Protein AF-A0A3C2BUN8-F1 (afdb_monomer_lite)

Radius of gyration: 23.64 Å; chains: 1; bounding box: 48×36×68 Å

Foldseek 3Di:
DPPPFAAAQDADPVRHGHRDTPDPPGSHNLLRDPVNVVVNVVVVVVVVVLVVQLVVLVPQFDPVLSVVSSVLVVLLVVLVVPVDDPVSVVVNVVSVVVNVVSSVVRVVVVVVVVVVVVDPPPPD

pLDDT: mean 82.94, std 10.9, range [40.5, 95.81]

Secondary structure (DSSP, 8-state):
-----PBP-PBPTTSPBP-SBPPTT-SS-TTT-GGGHHHHHHHHHHHHHHHHHHHHHHHHS-GGGHHHHHHHHHHHHHHHTT---HHHHHHHHHHHHHHHHHHHHHHHHHHHHHHHHHS-TT--

Sequence (124 aa):
MLATASACEGTRKDGSACKGQALPSSAFCWAHDPANQGKVAQARSAGGKARSRARRADRLLPATLRPVVAQLLDAIGETHDGTLDARQASAMASLAGALVRVYQAGTLEERVAALEAEQPKGAA

Structure (mmCIF, N/CA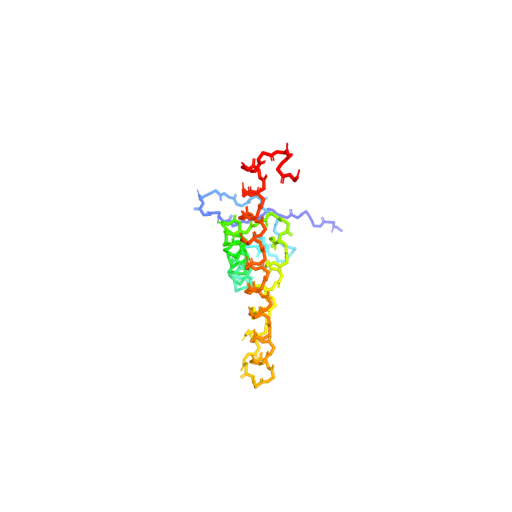/C/O backbone):
data_AF-A0A3C2BUN8-F1
#
_entry.id   AF-A0A3C2BUN8-F1
#
loop_
_atom_site.group_PDB
_atom_site.id
_atom_site.type_symbol
_atom_site.label_atom_id
_atom_site.label_alt_id
_atom_site.label_comp_id
_atom_site.label_asym_id
_atom_site.label_entity_id
_atom_site.label_seq_id
_atom_site.pdbx_PDB_ins_code
_atom_site.Cartn_x
_atom_site.Cartn_y
_atom_site.Cartn_z
_atom_site.occupancy
_atom_site.B_iso_or_equiv
_atom_site.auth_seq_id
_atom_site.auth_comp_id
_atom_site.auth_asym_id
_atom_site.auth_atom_id
_atom_site.pdbx_PDB_model_num
ATOM 1 N N . MET A 1 1 ? 18.386 22.530 -33.225 1.00 40.50 1 MET A N 1
ATOM 2 C CA . MET A 1 1 ? 17.170 21.987 -33.866 1.00 40.50 1 MET A CA 1
ATOM 3 C C . MET A 1 1 ? 16.384 21.238 -32.800 1.00 40.50 1 MET A C 1
ATOM 5 O O . MET A 1 1 ? 16.911 20.265 -32.280 1.00 40.50 1 MET A O 1
ATOM 9 N N . LEU A 1 2 ? 15.202 21.719 -32.391 1.00 49.69 2 LEU A N 1
ATOM 10 C CA . LEU A 1 2 ? 14.334 20.947 -31.492 1.00 49.69 2 LEU A CA 1
ATOM 11 C C . LEU A 1 2 ? 13.738 19.792 -32.303 1.00 49.69 2 LEU A C 1
ATOM 13 O O . LEU A 1 2 ? 13.024 20.039 -33.272 1.00 49.69 2 LEU A O 1
ATOM 17 N N . ALA A 1 3 ? 14.053 18.550 -31.935 1.00 57.00 3 ALA A N 1
ATOM 18 C CA . ALA A 1 3 ? 13.385 17.386 -32.498 1.00 57.00 3 ALA A CA 1
ATOM 19 C C . ALA A 1 3 ? 11.894 17.472 -32.139 1.00 57.00 3 ALA A C 1
ATOM 21 O O . ALA A 1 3 ? 11.532 17.448 -30.962 1.00 57.00 3 ALA A O 1
ATOM 22 N N . THR A 1 4 ? 11.031 17.622 -33.144 1.00 58.41 4 THR A N 1
ATOM 23 C CA . THR A 1 4 ? 9.583 17.475 -32.982 1.00 58.41 4 THR A CA 1
ATOM 24 C C . THR A 1 4 ? 9.326 16.085 -32.434 1.00 58.41 4 THR A C 1
ATOM 26 O O . THR A 1 4 ? 9.607 15.095 -33.107 1.00 58.41 4 THR A O 1
ATOM 29 N N . ALA A 1 5 ? 8.857 16.010 -31.194 1.00 66.69 5 ALA A N 1
ATOM 30 C CA . ALA A 1 5 ? 8.677 14.736 -30.536 1.00 66.69 5 ALA A CA 1
ATOM 31 C C . ALA A 1 5 ? 7.562 13.955 -31.257 1.00 66.69 5 ALA A C 1
ATOM 33 O O . ALA A 1 5 ? 6.401 14.372 -31.296 1.00 66.69 5 ALA A O 1
ATOM 34 N N . SER A 1 6 ? 7.963 12.868 -31.913 1.00 85.19 6 SER A N 1
ATOM 35 C CA . SER A 1 6 ? 7.141 12.077 -32.825 1.00 85.19 6 SER A CA 1
ATOM 36 C C . SER A 1 6 ? 6.024 11.346 -32.081 1.00 85.19 6 SER A C 1
ATOM 38 O O . SER A 1 6 ? 6.107 11.096 -30.878 1.00 85.19 6 SER A O 1
ATOM 40 N N . ALA A 1 7 ? 4.936 11.026 -32.780 1.00 91.75 7 ALA A N 1
ATOM 41 C CA . ALA A 1 7 ? 3.884 10.185 -32.221 1.00 91.75 7 ALA A CA 1
ATOM 42 C C . ALA A 1 7 ? 4.369 8.732 -32.114 1.00 91.75 7 ALA A C 1
ATOM 44 O O . ALA A 1 7 ? 5.160 8.268 -32.929 1.00 91.75 7 ALA A O 1
ATOM 45 N N . CYS A 1 8 ? 3.885 8.011 -31.106 1.00 95.81 8 CYS A N 1
ATOM 46 C CA . CYS A 1 8 ? 4.178 6.596 -30.937 1.00 95.81 8 CYS A CA 1
ATOM 47 C C . CYS A 1 8 ? 3.501 5.756 -32.027 1.00 95.81 8 CYS A C 1
ATOM 49 O O . CYS A 1 8 ? 2.282 5.789 -32.169 1.00 95.81 8 CYS A O 1
ATOM 51 N N . GLU A 1 9 ? 4.274 4.896 -32.688 1.00 95.25 9 GLU A N 1
ATOM 52 C CA . GLU A 1 9 ? 3.778 3.962 -33.716 1.00 95.25 9 GLU A CA 1
ATOM 53 C C . GLU A 1 9 ? 3.096 2.703 -33.136 1.00 95.25 9 GLU A C 1
ATOM 55 O O . GLU A 1 9 ? 2.667 1.804 -33.855 1.00 95.25 9 GLU A O 1
ATOM 60 N N . GLY A 1 10 ? 2.985 2.609 -31.810 1.00 92.75 10 GLY A N 1
ATOM 61 C CA . GLY A 1 10 ? 2.399 1.457 -31.132 1.00 92.75 10 GLY A CA 1
ATOM 62 C C . GLY A 1 10 ? 0.882 1.379 -31.306 1.00 92.75 10 GLY A C 1
ATOM 63 O O . GLY A 1 10 ? 0.188 2.394 -31.364 1.00 92.75 10 GLY A O 1
ATOM 64 N N . THR A 1 11 ? 0.348 0.159 -31.298 1.00 95.19 11 THR A N 1
ATOM 65 C CA . THR A 1 11 ? -1.101 -0.090 -31.326 1.00 95.19 11 THR A CA 1
ATOM 66 C C . THR A 1 11 ? -1.598 -0.456 -29.932 1.00 95.19 11 THR A C 1
ATOM 68 O O . THR A 1 11 ? -0.998 -1.265 -29.224 1.00 95.19 11 THR A O 1
ATOM 71 N N . ARG A 1 12 ? -2.698 0.165 -29.511 1.00 92.50 12 ARG A N 1
ATOM 72 C CA . ARG A 1 12 ? -3.354 -0.114 -28.232 1.00 92.50 12 ARG A CA 1
ATOM 73 C C . ARG A 1 12 ? -4.082 -1.458 -28.279 1.00 92.50 12 ARG A C 1
ATOM 75 O O . ARG A 1 12 ? -4.368 -2.004 -29.337 1.00 92.50 12 ARG A O 1
ATOM 82 N N . LYS A 1 13 ? -4.457 -1.971 -27.103 1.00 90.06 13 LYS A N 1
ATOM 83 C CA . LYS A 1 13 ? -5.212 -3.233 -26.982 1.00 90.06 13 LYS A CA 1
ATOM 84 C C . LYS A 1 13 ? -6.579 -3.213 -27.677 1.00 90.06 13 LYS A C 1
ATOM 86 O O . LYS A 1 13 ? -7.086 -4.271 -28.014 1.00 90.06 13 LYS A O 1
ATOM 91 N N . ASP A 1 14 ? -7.167 -2.033 -27.846 1.00 92.62 14 ASP A N 1
ATOM 92 C CA . ASP A 1 14 ? -8.440 -1.820 -28.545 1.00 92.62 14 ASP A CA 1
ATOM 93 C C . ASP A 1 14 ? -8.273 -1.690 -30.074 1.00 92.62 14 ASP A C 1
ATOM 95 O O . ASP A 1 14 ? -9.241 -1.412 -30.773 1.00 92.62 14 ASP A O 1
ATOM 99 N N . GLY A 1 15 ? -7.053 -1.869 -30.596 1.00 92.12 15 GLY A N 1
ATOM 100 C CA . GLY A 1 15 ? -6.729 -1.746 -32.019 1.00 92.12 15 GLY A CA 1
ATOM 101 C C . GLY A 1 15 ? -6.485 -0.312 -32.495 1.00 92.12 15 GLY A C 1
ATOM 102 O O . GLY A 1 15 ? -6.081 -0.117 -33.638 1.00 92.12 15 GLY A O 1
ATOM 103 N N . SER A 1 16 ? -6.685 0.701 -31.648 1.00 94.12 16 SER A N 1
ATOM 104 C CA . SER A 1 16 ? -6.440 2.099 -32.022 1.00 94.12 16 SER A CA 1
ATOM 105 C C . SER A 1 16 ? -4.954 2.479 -31.946 1.00 94.12 16 SER A C 1
ATOM 107 O O . SER A 1 16 ? -4.185 1.924 -31.154 1.00 94.12 16 SER A O 1
ATOM 109 N N . ALA A 1 17 ? -4.538 3.468 -32.742 1.00 93.88 17 ALA A N 1
ATOM 110 C CA . ALA A 1 17 ? -3.178 4.003 -32.687 1.00 93.88 17 ALA A CA 1
ATOM 111 C C . ALA A 1 17 ? -2.879 4.659 -31.325 1.00 93.88 17 ALA A C 1
ATOM 113 O O . ALA A 1 17 ? -3.726 5.327 -30.716 1.00 93.88 17 ALA A O 1
ATOM 114 N N . CYS A 1 18 ? -1.655 4.481 -30.826 1.00 94.19 18 CYS A N 1
ATOM 115 C CA . CYS A 1 18 ? -1.221 5.104 -29.586 1.00 94.19 18 CYS A CA 1
ATOM 116 C C . CYS A 1 18 ? -1.117 6.623 -29.754 1.00 94.19 18 CYS A C 1
ATOM 118 O O . CYS A 1 18 ? -0.363 7.128 -30.571 1.00 94.19 18 CYS A O 1
ATOM 120 N N . LYS A 1 19 ? -1.821 7.368 -28.899 1.00 93.44 19 LYS A N 1
ATOM 121 C CA . LYS A 1 19 ? -1.742 8.839 -28.847 1.00 93.44 19 LYS A CA 1
ATOM 122 C C . LYS A 1 19 ? -0.560 9.360 -28.014 1.00 93.44 19 LYS A C 1
ATOM 124 O O . LYS A 1 19 ? -0.497 10.545 -27.713 1.00 93.44 19 LYS A O 1
ATOM 129 N N . GLY A 1 20 ? 0.312 8.464 -27.547 1.00 90.69 20 GLY A N 1
ATOM 130 C CA . GLY A 1 20 ? 1.468 8.815 -26.727 1.00 90.69 20 GLY A CA 1
ATOM 131 C C . GLY A 1 20 ? 2.607 9.377 -27.568 1.00 90.69 20 GLY A C 1
ATOM 132 O O . GLY A 1 20 ? 2.704 9.097 -28.759 1.00 90.69 20 GLY A O 1
ATOM 133 N N . GLN A 1 21 ? 3.492 10.129 -26.927 1.00 95.12 21 GLN A N 1
ATOM 134 C CA . GLN A 1 21 ? 4.697 10.639 -27.566 1.00 95.12 21 GLN A CA 1
ATOM 135 C C . GLN A 1 21 ? 5.793 9.572 -27.566 1.00 95.12 21 GLN A C 1
ATOM 137 O O . GLN A 1 21 ? 6.001 8.886 -26.559 1.00 95.12 21 GLN A O 1
ATOM 142 N N . ALA A 1 22 ? 6.455 9.403 -28.704 1.00 94.75 22 ALA A N 1
ATOM 143 C CA . ALA A 1 22 ? 7.599 8.526 -28.842 1.00 94.75 22 ALA A CA 1
ATOM 144 C C . ALA A 1 22 ? 8.799 9.073 -28.055 1.00 94.75 22 ALA A C 1
ATOM 146 O O . ALA A 1 22 ? 8.922 10.280 -27.822 1.00 94.75 22 ALA A O 1
ATOM 147 N N . LEU A 1 23 ? 9.667 8.171 -27.597 1.00 93.38 23 LEU A N 1
ATOM 148 C CA . LEU A 1 23 ? 10.906 8.559 -26.926 1.00 93.38 23 LEU A CA 1
ATOM 149 C C . LEU A 1 23 ? 11.879 9.182 -27.945 1.00 93.38 23 LEU A C 1
ATOM 151 O O . LEU A 1 23 ? 11.853 8.800 -29.110 1.00 93.38 23 LEU A O 1
ATOM 155 N N . PRO A 1 24 ? 12.801 10.072 -27.531 1.00 89.69 24 PRO A N 1
ATOM 156 C CA . PRO A 1 24 ? 13.726 10.737 -28.458 1.00 89.69 24 PRO A CA 1
ATOM 157 C C . PRO A 1 24 ? 14.567 9.792 -29.333 1.00 89.69 24 PRO A C 1
ATOM 159 O O . PRO A 1 24 ? 15.024 10.186 -30.400 1.00 89.69 24 PRO A O 1
ATOM 162 N N . SER A 1 25 ? 14.783 8.556 -28.876 1.00 86.69 25 SER A N 1
ATOM 163 C CA . SER A 1 25 ? 15.599 7.531 -29.535 1.00 86.69 25 SER A CA 1
ATOM 164 C C . SER A 1 25 ? 14.795 6.306 -29.995 1.00 86.69 25 SER A C 1
ATOM 166 O O . SER A 1 25 ? 15.382 5.250 -30.217 1.00 86.69 25 SER A O 1
ATOM 168 N N . SER A 1 26 ? 13.464 6.396 -30.070 1.00 90.81 26 SER A N 1
ATOM 169 C CA . SER A 1 26 ? 12.585 5.266 -30.397 1.00 90.81 26 SER A CA 1
ATOM 170 C C . SER A 1 26 ? 11.378 5.730 -31.203 1.00 90.81 26 SER A C 1
ATOM 172 O O . SER A 1 26 ? 10.904 6.845 -31.029 1.00 90.81 26 SER A O 1
ATOM 174 N N . ALA A 1 27 ? 10.825 4.853 -32.041 1.00 93.06 27 ALA A N 1
ATOM 175 C CA . ALA A 1 27 ? 9.525 5.077 -32.683 1.00 93.06 27 ALA A CA 1
ATOM 176 C C . ALA A 1 27 ? 8.343 4.878 -31.708 1.00 93.06 27 ALA A C 1
ATOM 178 O O . ALA A 1 27 ? 7.181 5.150 -32.022 1.00 93.06 27 ALA A O 1
ATOM 179 N N . PHE A 1 28 ? 8.621 4.394 -30.494 1.00 94.69 28 PHE A N 1
ATOM 180 C CA . PHE A 1 28 ? 7.614 4.025 -29.511 1.00 94.69 28 PHE A CA 1
ATOM 181 C C . PHE A 1 28 ? 7.687 4.890 -28.251 1.00 94.69 28 PHE A C 1
ATOM 183 O O . PHE A 1 28 ? 8.735 5.409 -27.869 1.00 94.69 28 PHE A O 1
ATOM 190 N N . CYS A 1 29 ? 6.548 5.041 -27.571 1.00 95.31 29 CYS A N 1
ATOM 191 C CA . CYS A 1 29 ? 6.508 5.605 -26.226 1.00 95.31 29 CYS A CA 1
ATOM 192 C C . CYS A 1 29 ? 7.049 4.592 -25.211 1.00 95.31 29 CYS A C 1
ATOM 194 O O . CYS A 1 29 ? 7.109 3.394 -25.487 1.00 95.31 29 CYS A O 1
ATOM 196 N N . TRP A 1 30 ? 7.330 5.047 -23.988 1.00 94.62 30 TRP A N 1
ATOM 197 C CA . TRP A 1 30 ? 7.836 4.193 -22.905 1.00 94.62 30 TRP A CA 1
ATOM 198 C C . TRP A 1 30 ? 7.059 2.876 -22.720 1.00 94.62 30 TRP A C 1
ATOM 200 O O . TRP A 1 30 ? 7.657 1.838 -22.460 1.00 94.62 30 TRP A O 1
ATOM 210 N N . ALA A 1 31 ? 5.732 2.900 -22.892 1.00 94.00 31 ALA A N 1
ATOM 211 C CA . ALA A 1 31 ? 4.874 1.733 -22.693 1.00 94.00 31 ALA A CA 1
ATOM 212 C C . ALA A 1 31 ? 4.842 0.737 -23.870 1.00 94.00 31 ALA A C 1
ATOM 214 O O . ALA A 1 31 ? 4.458 -0.416 -23.659 1.00 94.00 31 ALA A O 1
ATOM 215 N N . HIS A 1 32 ? 5.179 1.178 -25.085 1.00 94.56 32 HIS A N 1
ATOM 216 C CA . HIS A 1 32 ? 5.182 0.349 -26.298 1.00 94.56 32 HIS A CA 1
ATOM 217 C C . HIS A 1 32 ? 6.589 0.010 -26.794 1.00 94.56 32 HIS A C 1
ATOM 219 O O . HIS A 1 32 ? 6.723 -0.853 -27.654 1.00 94.56 32 HIS A O 1
ATOM 225 N N . ASP A 1 33 ? 7.625 0.648 -26.249 1.00 94.81 33 ASP A N 1
ATOM 226 C CA . ASP A 1 33 ? 9.007 0.360 -26.607 1.00 94.81 33 ASP A CA 1
ATOM 227 C C . ASP A 1 33 ? 9.396 -1.081 -26.211 1.00 94.81 33 ASP A C 1
ATOM 229 O O . ASP A 1 33 ? 9.298 -1.434 -25.025 1.00 94.81 33 ASP A O 1
ATOM 233 N N . PRO A 1 34 ? 9.860 -1.914 -27.166 1.00 93.19 34 PRO A N 1
ATOM 234 C CA . PRO A 1 34 ? 10.355 -3.260 -26.893 1.00 93.19 34 PRO A CA 1
ATOM 235 C C . PRO A 1 34 ? 11.409 -3.320 -25.780 1.00 93.19 34 PRO A C 1
ATOM 237 O O . PRO A 1 34 ? 11.353 -4.214 -24.933 1.00 93.19 34 PRO A O 1
ATOM 240 N N . ALA A 1 35 ? 12.310 -2.336 -25.707 1.00 93.69 35 ALA A N 1
ATOM 241 C CA . ALA A 1 35 ? 13.366 -2.272 -24.698 1.00 93.69 35 ALA A CA 1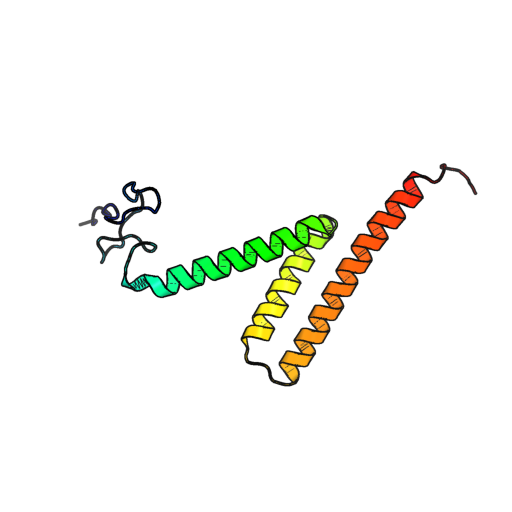
ATOM 242 C C . ALA A 1 35 ? 12.821 -2.087 -23.269 1.00 93.69 35 ALA A C 1
ATOM 244 O O . ALA A 1 35 ? 13.500 -2.405 -22.291 1.00 93.69 35 ALA A O 1
ATOM 245 N N . ASN A 1 36 ? 11.583 -1.602 -23.126 1.00 94.12 36 ASN A N 1
ATOM 246 C CA . ASN A 1 36 ? 10.940 -1.382 -21.833 1.00 94.12 36 ASN A CA 1
ATOM 247 C C . ASN A 1 36 ? 9.918 -2.465 -21.465 1.00 94.12 36 ASN A C 1
ATOM 249 O O . ASN A 1 36 ? 9.357 -2.391 -20.373 1.00 94.12 36 ASN A O 1
ATOM 253 N N . GLN A 1 37 ? 9.683 -3.489 -22.295 1.00 91.00 37 GLN A N 1
ATOM 254 C CA . GLN A 1 37 ? 8.622 -4.483 -22.057 1.00 91.00 37 GLN A CA 1
ATOM 255 C C . GLN A 1 37 ? 8.686 -5.130 -20.666 1.00 91.00 37 GLN A C 1
ATOM 257 O O . GLN A 1 37 ? 7.659 -5.221 -19.988 1.00 91.00 37 GLN A O 1
ATOM 262 N N . GLY A 1 38 ? 9.883 -5.501 -20.198 1.00 91.44 38 GLY A N 1
ATOM 263 C CA . GLY A 1 38 ? 10.076 -6.049 -18.850 1.00 91.44 38 GLY A CA 1
ATOM 264 C C . GLY A 1 38 ? 9.709 -5.053 -17.742 1.00 91.44 38 GLY A C 1
ATOM 265 O O . GLY A 1 38 ? 8.968 -5.390 -16.817 1.00 91.44 38 GLY A O 1
ATOM 266 N N . LYS A 1 39 ? 10.144 -3.793 -17.874 1.00 93.19 39 LYS A N 1
ATOM 267 C CA . LYS A 1 39 ? 9.835 -2.712 -16.918 1.00 93.19 39 LYS A CA 1
ATOM 268 C C . LYS A 1 39 ? 8.341 -2.379 -16.910 1.00 93.19 39 LYS A C 1
ATOM 270 O O . LYS A 1 39 ? 7.748 -2.194 -15.851 1.00 93.19 39 LYS A O 1
ATOM 275 N N . VAL A 1 40 ? 7.708 -2.365 -18.081 1.00 92.94 40 VAL A N 1
ATOM 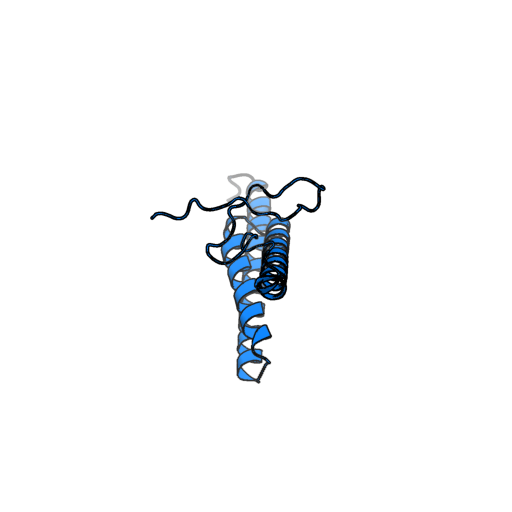276 C CA . VAL A 1 40 ? 6.264 -2.148 -18.243 1.00 92.94 40 VAL A CA 1
ATOM 277 C C . VAL A 1 40 ? 5.469 -3.286 -17.601 1.00 92.94 40 VAL A C 1
ATOM 279 O O . VAL A 1 40 ? 4.479 -3.028 -16.913 1.00 92.94 40 VAL A O 1
ATOM 282 N N . ALA A 1 41 ? 5.885 -4.541 -17.789 1.00 90.25 41 ALA A N 1
ATOM 283 C CA . ALA A 1 41 ? 5.248 -5.694 -17.155 1.00 90.25 41 ALA A CA 1
ATOM 284 C C . ALA A 1 41 ? 5.352 -5.624 -15.622 1.00 90.25 41 ALA A C 1
ATOM 286 O O . ALA A 1 41 ? 4.345 -5.803 -14.929 1.00 90.25 41 ALA A O 1
ATOM 287 N N . GLN A 1 42 ? 6.531 -5.279 -15.097 1.00 89.25 42 GLN A N 1
ATOM 288 C CA . GLN A 1 42 ? 6.746 -5.092 -13.663 1.00 89.25 42 GLN A CA 1
ATOM 289 C C . GLN A 1 42 ? 5.878 -3.954 -13.102 1.00 89.25 42 GLN A C 1
ATOM 291 O O . GLN A 1 42 ? 5.168 -4.161 -12.119 1.00 89.25 42 GLN A O 1
ATOM 296 N N . ALA A 1 43 ? 5.850 -2.792 -13.763 1.00 87.75 43 ALA A N 1
ATOM 297 C CA . ALA A 1 43 ? 5.032 -1.651 -13.351 1.00 87.75 43 ALA A CA 1
ATOM 298 C C . ALA A 1 43 ? 3.527 -1.979 -13.350 1.00 87.75 43 ALA A C 1
ATOM 300 O O . ALA A 1 43 ? 2.806 -1.615 -12.420 1.00 87.75 43 ALA A O 1
ATOM 301 N N . ARG A 1 44 ? 3.041 -2.724 -14.354 1.00 89.56 44 ARG A N 1
ATOM 302 C CA . ARG A 1 44 ? 1.644 -3.199 -14.405 1.00 89.56 44 ARG A CA 1
ATOM 303 C C . ARG A 1 44 ? 1.324 -4.152 -13.253 1.00 89.56 44 ARG A C 1
ATOM 305 O O . ARG A 1 44 ? 0.267 -4.018 -12.639 1.00 89.56 44 ARG A O 1
ATOM 312 N N . SER A 1 45 ? 2.228 -5.088 -12.954 1.00 87.88 45 SER A N 1
ATOM 313 C CA . SER A 1 45 ? 2.089 -6.019 -11.826 1.00 87.88 45 SER A CA 1
ATOM 314 C C . SER A 1 45 ? 2.041 -5.273 -10.489 1.00 87.88 45 SER A C 1
ATOM 316 O O . SER A 1 45 ? 1.114 -5.475 -9.703 1.00 87.88 45 SER A O 1
ATOM 318 N N . ALA A 1 46 ? 2.968 -4.334 -10.270 1.00 83.50 46 ALA A N 1
ATOM 319 C CA . ALA A 1 46 ? 3.000 -3.488 -9.079 1.00 83.50 46 ALA A CA 1
ATOM 320 C C . ALA A 1 46 ? 1.704 -2.673 -8.919 1.00 83.50 46 ALA A C 1
ATOM 322 O O . ALA A 1 46 ? 1.075 -2.711 -7.860 1.00 83.50 46 ALA A O 1
ATOM 323 N N . GLY A 1 47 ? 1.231 -2.028 -9.992 1.00 84.06 47 GLY A N 1
ATOM 324 C CA . GLY A 1 47 ? -0.038 -1.294 -9.982 1.00 84.06 47 GLY A CA 1
ATOM 325 C C . GLY A 1 47 ? -1.253 -2.185 -9.686 1.00 84.06 47 GLY A C 1
ATOM 326 O O . GLY A 1 47 ? -2.160 -1.786 -8.953 1.00 84.06 47 GLY A O 1
ATOM 327 N N . GLY A 1 48 ? -1.261 -3.421 -10.198 1.00 85.44 48 GLY A N 1
ATOM 328 C CA . GLY A 1 48 ? -2.287 -4.418 -9.885 1.00 85.44 48 GLY A CA 1
ATOM 329 C C . GLY A 1 48 ? -2.303 -4.809 -8.403 1.00 85.44 48 GLY A C 1
ATOM 330 O O . GLY A 1 48 ? -3.371 -4.827 -7.784 1.00 85.44 48 GLY A O 1
ATOM 331 N N . LYS A 1 49 ? -1.124 -5.054 -7.813 1.00 82.62 49 LYS A N 1
ATOM 332 C CA . LYS A 1 49 ? -0.969 -5.343 -6.376 1.00 82.62 49 LYS A CA 1
ATOM 333 C C . LYS A 1 49 ? -1.470 -4.177 -5.519 1.00 82.62 49 LYS A C 1
ATOM 335 O O . LYS A 1 49 ? -2.286 -4.409 -4.627 1.00 82.62 49 LYS A O 1
ATOM 340 N N . ALA A 1 50 ? -1.068 -2.945 -5.834 1.00 79.00 50 ALA A N 1
ATOM 341 C CA . ALA A 1 50 ? -1.506 -1.743 -5.121 1.00 79.00 50 ALA A CA 1
ATOM 342 C C . ALA A 1 50 ? -3.037 -1.578 -5.161 1.00 79.00 50 ALA A C 1
ATOM 344 O O . ALA A 1 50 ? -3.682 -1.429 -4.124 1.00 79.00 50 ALA A O 1
ATOM 345 N N . ARG A 1 51 ? -3.654 -1.724 -6.344 1.00 82.12 51 ARG A N 1
ATOM 346 C CA . ARG A 1 51 ? -5.121 -1.673 -6.490 1.00 82.12 51 ARG A CA 1
ATOM 347 C C . ARG A 1 51 ? -5.822 -2.774 -5.688 1.00 82.12 51 ARG A C 1
ATOM 349 O O . ARG A 1 51 ? -6.872 -2.530 -5.098 1.00 82.12 51 ARG A O 1
ATOM 356 N N . SER A 1 52 ? -5.275 -3.988 -5.684 1.00 78.25 52 SER A N 1
ATOM 357 C CA . SER A 1 52 ? -5.827 -5.115 -4.924 1.00 78.25 52 SER A CA 1
ATOM 358 C C . SER A 1 52 ? -5.750 -4.877 -3.411 1.00 78.25 52 SER A C 1
ATOM 360 O O . SER A 1 52 ? -6.727 -5.131 -2.707 1.00 78.25 52 SER A O 1
ATOM 362 N N . ARG A 1 53 ? -4.625 -4.336 -2.918 1.00 74.31 53 ARG A N 1
ATOM 363 C CA . ARG A 1 53 ? -4.446 -3.931 -1.513 1.00 74.31 53 ARG A CA 1
ATOM 364 C C . ARG A 1 53 ? -5.476 -2.876 -1.105 1.00 74.31 53 ARG A C 1
ATOM 366 O O . ARG A 1 53 ? -6.200 -3.103 -0.140 1.00 74.31 53 ARG A O 1
ATOM 373 N N . ALA A 1 54 ? -5.614 -1.805 -1.890 1.00 70.50 54 ALA A N 1
ATOM 374 C CA . ALA A 1 54 ? -6.591 -0.745 -1.636 1.00 70.50 54 ALA A CA 1
ATOM 375 C C . ALA A 1 54 ? -8.031 -1.286 -1.566 1.00 70.50 54 ALA A C 1
ATOM 377 O O . ALA A 1 54 ? -8.740 -1.040 -0.596 1.00 70.50 54 ALA A O 1
ATOM 378 N N . ARG A 1 55 ? -8.438 -2.132 -2.526 1.00 74.94 55 ARG A N 1
ATOM 379 C CA . ARG A 1 55 ? -9.780 -2.745 -2.517 1.00 74.94 55 ARG A CA 1
ATOM 380 C C . ARG A 1 55 ? -10.044 -3.636 -1.303 1.00 74.94 55 ARG A C 1
ATOM 382 O O . ARG A 1 55 ? -11.182 -3.703 -0.849 1.00 74.94 55 ARG A O 1
ATOM 389 N N . ARG A 1 56 ? -9.032 -4.355 -0.802 1.00 71.06 56 ARG A N 1
ATOM 390 C CA . ARG A 1 56 ? -9.180 -5.155 0.425 1.00 71.06 56 ARG A CA 1
ATOM 391 C C . ARG A 1 56 ? -9.366 -4.264 1.651 1.00 71.06 56 ARG A C 1
ATOM 393 O O . ARG A 1 56 ? -10.212 -4.582 2.478 1.00 71.06 56 ARG A O 1
ATOM 400 N N . ALA A 1 57 ? -8.629 -3.157 1.736 1.00 67.75 57 ALA A N 1
ATOM 401 C CA . ALA A 1 57 ? -8.781 -2.190 2.820 1.00 67.75 57 ALA A CA 1
ATOM 402 C C . ALA A 1 57 ? -10.160 -1.505 2.791 1.00 67.75 57 ALA A C 1
ATOM 404 O O . ALA A 1 57 ? -10.789 -1.352 3.832 1.00 67.75 57 ALA A O 1
ATOM 405 N N . ASP A 1 58 ? -10.674 -1.173 1.602 1.00 64.88 58 ASP A N 1
ATOM 406 C CA . ASP A 1 58 ? -11.958 -0.479 1.451 1.00 64.88 58 ASP A CA 1
ATOM 407 C C . ASP A 1 58 ? -13.174 -1.265 1.960 1.00 64.88 58 ASP A C 1
ATOM 409 O O . ASP A 1 58 ? -14.175 -0.660 2.344 1.00 64.88 58 ASP A O 1
ATOM 413 N N . ARG A 1 59 ? -13.121 -2.602 1.927 1.00 65.06 59 ARG A N 1
ATOM 414 C CA . ARG A 1 59 ? -14.284 -3.455 2.213 1.00 65.06 59 ARG A CA 1
ATOM 415 C C . ARG A 1 59 ? -14.473 -3.764 3.700 1.00 65.06 59 ARG A C 1
ATOM 417 O O . ARG A 1 59 ? -15.549 -4.219 4.069 1.00 65.06 59 ARG A O 1
ATOM 424 N N . LEU A 1 60 ? -13.447 -3.580 4.526 1.00 68.12 60 LEU A N 1
ATOM 425 C CA . LEU A 1 60 ? -13.429 -4.143 5.880 1.00 68.12 60 LEU A CA 1
ATOM 426 C C . LEU A 1 60 ? -13.004 -3.156 6.975 1.00 68.12 60 LEU A C 1
ATOM 428 O O . LEU A 1 60 ? -12.889 -3.560 8.127 1.00 68.12 60 LEU A O 1
ATOM 432 N N . LEU A 1 61 ? -12.706 -1.901 6.625 1.00 69.88 61 LEU A N 1
ATOM 433 C CA . LEU A 1 61 ? -12.127 -0.938 7.560 1.00 69.88 61 LEU A CA 1
ATOM 434 C C . LEU A 1 61 ? -12.800 0.439 7.492 1.00 69.88 61 LEU A C 1
ATOM 436 O O . LEU A 1 61 ? -13.068 0.933 6.378 1.00 69.88 61 LEU A O 1
ATOM 440 N N . PRO A 1 62 ? -12.932 1.115 8.653 1.00 77.19 62 PRO A N 1
ATOM 441 C CA . PRO A 1 62 ? -13.263 2.530 8.716 1.00 77.19 62 PRO A CA 1
ATOM 442 C C . PRO A 1 62 ? -12.326 3.348 7.833 1.00 77.19 62 PRO A C 1
ATOM 444 O O . PRO A 1 62 ? -11.126 3.070 7.750 1.00 77.19 62 PRO A O 1
ATOM 447 N N . ALA A 1 63 ? -12.857 4.391 7.189 1.00 78.81 63 ALA A N 1
ATOM 448 C CA . ALA A 1 63 ? -12.090 5.245 6.280 1.00 78.81 63 ALA A CA 1
ATOM 449 C C . ALA A 1 63 ? -10.820 5.828 6.928 1.00 78.81 63 ALA A C 1
ATOM 451 O O . ALA A 1 63 ? -9.789 5.934 6.266 1.00 78.81 63 ALA A O 1
ATOM 452 N N . THR A 1 64 ? -10.877 6.129 8.228 1.00 79.50 64 THR A N 1
ATOM 453 C CA . THR A 1 64 ? -9.767 6.654 9.039 1.00 79.50 64 THR A CA 1
ATOM 454 C C . THR A 1 64 ? -8.573 5.704 9.121 1.00 79.50 64 THR A C 1
ATOM 456 O O . THR A 1 64 ? -7.433 6.159 9.174 1.00 79.50 64 THR A O 1
ATOM 459 N N . LEU A 1 65 ? -8.803 4.389 9.078 1.00 81.88 65 LEU A N 1
ATOM 460 C CA . LEU A 1 65 ? -7.754 3.376 9.237 1.00 81.88 65 LEU A CA 1
ATOM 461 C C . LEU A 1 65 ? -7.199 2.858 7.905 1.00 81.88 65 LEU A C 1
ATOM 463 O O . LEU A 1 65 ? -6.151 2.208 7.880 1.00 81.88 65 LEU A O 1
ATOM 467 N N . ARG A 1 66 ? -7.854 3.165 6.777 1.00 81.38 66 ARG A N 1
ATOM 468 C CA . ARG A 1 66 ? -7.426 2.712 5.441 1.00 81.38 66 ARG A CA 1
ATOM 469 C C . ARG A 1 66 ? -6.004 3.147 5.067 1.00 81.38 66 ARG A C 1
ATOM 471 O O . ARG A 1 66 ? -5.276 2.286 4.568 1.00 81.38 66 ARG A O 1
ATOM 478 N N . PRO A 1 67 ? -5.563 4.402 5.312 1.00 80.88 67 PRO A N 1
ATOM 479 C CA . PRO A 1 67 ? -4.197 4.816 4.985 1.00 80.88 67 PRO A CA 1
ATOM 480 C C . PRO A 1 67 ? -3.146 3.999 5.745 1.00 80.88 67 PRO A C 1
ATOM 482 O O . PRO A 1 67 ? -2.179 3.526 5.151 1.00 80.88 67 PRO A O 1
ATOM 485 N N . VAL A 1 68 ? -3.384 3.760 7.039 1.00 82.12 68 VAL A N 1
ATOM 486 C CA . VAL A 1 68 ? -2.481 2.988 7.906 1.00 82.12 68 VAL A CA 1
ATOM 487 C C . VAL A 1 68 ? -2.394 1.534 7.445 1.00 82.12 68 VAL A C 1
ATOM 489 O O . VAL A 1 68 ? -1.303 0.976 7.344 1.00 82.12 68 VAL A O 1
ATOM 492 N N . VAL A 1 69 ? -3.525 0.914 7.101 1.00 83.12 69 VAL A N 1
ATOM 493 C CA . VAL A 1 69 ? -3.532 -0.465 6.596 1.00 83.12 69 VAL A CA 1
ATOM 494 C C . VAL A 1 69 ? -2.848 -0.594 5.239 1.00 83.12 69 VAL A C 1
ATOM 496 O O . VAL A 1 69 ? -2.102 -1.553 5.036 1.00 83.12 69 VAL A O 1
ATOM 499 N N . ALA A 1 70 ? -3.057 0.353 4.323 1.00 80.50 70 ALA A N 1
ATOM 500 C CA . ALA A 1 70 ? -2.359 0.354 3.039 1.00 80.50 70 ALA A CA 1
ATOM 501 C C . ALA A 1 70 ? -0.834 0.383 3.240 1.00 80.50 70 ALA A C 1
ATOM 503 O O . ALA A 1 70 ? -0.135 -0.474 2.700 1.00 80.50 70 ALA A O 1
ATOM 504 N N . GLN A 1 71 ? -0.348 1.276 4.107 1.00 79.56 71 GLN A N 1
ATOM 505 C CA . GLN A 1 71 ? 1.073 1.390 4.435 1.00 79.56 71 GLN A CA 1
ATOM 506 C C . GLN A 1 71 ? 1.640 0.108 5.073 1.00 79.56 71 GLN A C 1
ATOM 508 O O . GLN A 1 71 ? 2.726 -0.335 4.703 1.00 79.56 71 GLN A O 1
ATOM 513 N N . LEU A 1 72 ? 0.907 -0.533 5.992 1.00 81.19 72 LEU A N 1
ATOM 514 C CA . LEU A 1 72 ? 1.338 -1.799 6.602 1.00 81.19 72 LEU A CA 1
ATOM 515 C C . LEU A 1 72 ? 1.415 -2.943 5.579 1.00 81.19 72 LEU A C 1
ATOM 517 O O . LEU A 1 72 ? 2.347 -3.745 5.623 1.00 81.19 72 LEU A O 1
ATOM 521 N N . LEU A 1 73 ? 0.469 -3.022 4.638 1.00 83.06 73 LEU A N 1
ATOM 522 C CA . LEU A 1 73 ? 0.486 -4.030 3.570 1.00 83.06 73 LEU A CA 1
ATOM 523 C C . LEU A 1 73 ? 1.652 -3.838 2.590 1.00 83.06 73 LEU A C 1
ATOM 525 O O . LEU A 1 73 ? 2.153 -4.828 2.045 1.00 83.06 73 LEU A O 1
ATOM 529 N N . ASP A 1 74 ? 2.065 -2.593 2.357 1.00 80.06 74 ASP A N 1
ATOM 530 C CA . ASP A 1 74 ? 3.242 -2.274 1.551 1.00 80.06 74 ASP A CA 1
ATOM 531 C C . ASP A 1 74 ? 4.525 -2.676 2.287 1.00 80.06 74 ASP A C 1
ATOM 533 O O . ASP A 1 74 ? 5.292 -3.471 1.743 1.00 80.06 74 ASP A O 1
ATOM 537 N N . ALA A 1 75 ? 4.677 -2.285 3.558 1.00 78.12 75 ALA A N 1
ATOM 538 C CA . ALA A 1 75 ? 5.828 -2.653 4.389 1.00 78.12 75 ALA A CA 1
ATOM 539 C C . ALA A 1 75 ? 6.002 -4.179 4.541 1.00 78.12 75 ALA A C 1
ATOM 541 O O . ALA A 1 75 ? 7.122 -4.692 4.498 1.00 78.12 75 ALA A O 1
ATOM 542 N N . ILE A 1 76 ? 4.901 -4.934 4.671 1.00 83.00 76 ILE A N 1
ATOM 543 C CA . ILE A 1 76 ? 4.929 -6.408 4.679 1.00 83.00 76 ILE A CA 1
ATOM 544 C C . ILE A 1 76 ? 5.471 -6.949 3.350 1.00 83.00 76 ILE A C 1
ATOM 546 O O . ILE A 1 76 ? 6.272 -7.880 3.350 1.00 83.00 76 ILE A O 1
ATOM 550 N N . GLY A 1 77 ? 5.038 -6.373 2.224 1.00 80.50 77 GLY A N 1
ATOM 551 C CA . GLY A 1 77 ? 5.508 -6.764 0.895 1.00 80.50 77 GLY A CA 1
ATOM 552 C C . GLY A 1 77 ? 6.989 -6.466 0.680 1.00 80.50 77 GLY A C 1
ATOM 553 O O . GLY A 1 77 ? 7.718 -7.344 0.240 1.00 80.50 77 GLY A O 1
ATOM 554 N N . GLU A 1 78 ? 7.437 -5.264 1.040 1.00 79.38 78 GLU A N 1
ATOM 555 C CA . GLU A 1 78 ? 8.844 -4.850 0.941 1.00 79.38 78 GLU A CA 1
ATOM 556 C C . GLU A 1 78 ? 9.760 -5.723 1.806 1.00 79.38 78 GLU A C 1
ATOM 558 O O . GLU A 1 78 ? 10.837 -6.120 1.367 1.00 79.38 78 GLU A O 1
ATOM 563 N N . THR A 1 79 ? 9.308 -6.079 3.014 1.00 82.12 79 THR A N 1
ATOM 564 C CA . THR A 1 79 ? 10.055 -6.980 3.902 1.00 82.12 79 THR A CA 1
ATOM 565 C C . THR A 1 79 ? 10.110 -8.402 3.335 1.00 82.12 79 THR A C 1
ATOM 567 O O . THR A 1 79 ? 11.166 -9.032 3.351 1.00 82.12 79 THR A O 1
ATOM 570 N N . HIS A 1 80 ? 8.990 -8.906 2.806 1.00 80.12 80 HIS A N 1
ATOM 571 C CA . HIS A 1 80 ? 8.896 -10.238 2.203 1.00 80.12 80 HIS A CA 1
ATOM 572 C C . HIS A 1 80 ? 9.761 -10.383 0.944 1.00 80.12 80 HIS A C 1
ATOM 574 O O . HIS A 1 80 ? 10.431 -11.400 0.763 1.00 80.12 80 HIS A O 1
ATOM 580 N N . ASP A 1 81 ? 9.774 -9.365 0.083 1.00 82.00 81 ASP A N 1
ATOM 581 C CA . ASP A 1 81 ? 10.533 -9.381 -1.171 1.00 82.00 81 ASP A CA 1
ATOM 582 C C . ASP A 1 81 ? 12.065 -9.357 -0.927 1.00 82.00 81 ASP A C 1
ATOM 584 O O . ASP A 1 81 ? 12.847 -9.530 -1.861 1.00 82.00 81 ASP A O 1
ATOM 588 N N . GLY A 1 82 ? 12.501 -9.236 0.335 1.00 64.94 82 GLY A N 1
ATOM 589 C CA . GLY A 1 82 ? 13.891 -9.287 0.788 1.00 64.94 82 GLY A CA 1
ATOM 590 C C . GLY A 1 82 ? 14.473 -10.679 1.089 1.00 64.94 82 GLY A C 1
ATOM 591 O O . GLY A 1 82 ? 15.457 -10.747 1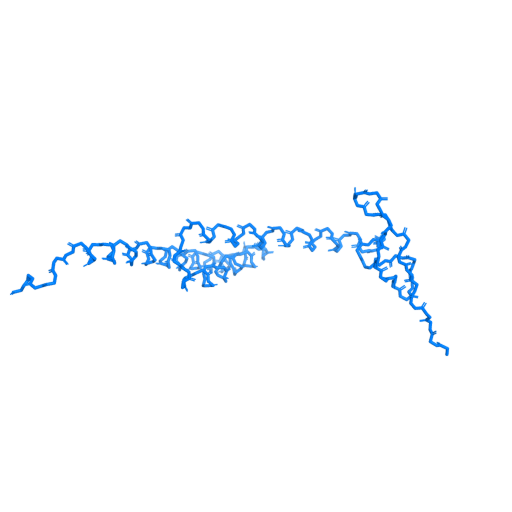.816 1.00 64.94 82 GLY A O 1
ATOM 592 N N . THR A 1 83 ? 13.920 -11.785 0.568 1.00 61.16 83 THR A N 1
ATOM 593 C CA . THR A 1 83 ? 14.501 -13.164 0.610 1.00 61.16 83 THR A CA 1
ATOM 594 C C . THR A 1 83 ? 14.750 -13.807 1.995 1.00 61.16 83 THR A C 1
ATOM 596 O O . THR A 1 83 ? 15.375 -14.857 2.089 1.00 61.16 83 THR A O 1
ATOM 599 N N . LEU A 1 84 ? 14.182 -13.197 3.032 1.00 63.34 84 LEU A N 1
ATOM 600 C CA . LEU A 1 84 ? 13.847 -13.667 4.382 1.00 63.34 84 LEU A CA 1
ATOM 601 C C . LEU A 1 84 ? 14.880 -14.464 5.205 1.00 63.34 84 LEU A C 1
ATOM 603 O O . LEU A 1 84 ? 14.867 -15.692 5.261 1.00 63.34 84 LEU A O 1
ATOM 607 N N . ASP A 1 85 ? 15.655 -13.722 5.996 1.00 79.00 85 ASP A N 1
ATOM 608 C CA . ASP A 1 85 ? 16.333 -14.188 7.211 1.00 79.00 85 ASP A CA 1
ATOM 609 C C . ASP A 1 85 ? 15.447 -14.054 8.479 1.00 79.00 85 ASP A C 1
ATOM 611 O O . ASP A 1 85 ? 14.314 -13.561 8.447 1.00 79.00 85 ASP A O 1
ATOM 615 N N . ALA A 1 86 ? 15.962 -14.475 9.642 1.00 76.88 86 ALA A N 1
ATOM 616 C CA . ALA A 1 86 ? 15.222 -14.426 10.910 1.00 76.88 86 ALA A CA 1
ATOM 617 C C . ALA A 1 86 ? 14.822 -13.001 11.352 1.00 76.88 86 ALA A C 1
ATOM 619 O O . ALA A 1 86 ? 13.780 -12.816 11.990 1.00 76.88 86 ALA A O 1
ATOM 620 N N . ARG A 1 87 ? 15.620 -11.976 11.019 1.00 85.62 87 ARG A N 1
ATOM 621 C CA . ARG A 1 87 ? 15.314 -10.582 11.370 1.00 85.62 87 ARG A CA 1
ATOM 622 C C . ARG A 1 87 ? 14.158 -10.071 10.520 1.00 85.62 87 ARG A C 1
ATOM 624 O O . ARG A 1 87 ? 13.243 -9.447 11.059 1.00 85.62 87 ARG A O 1
ATOM 631 N N . GLN A 1 88 ? 14.176 -10.361 9.224 1.00 81.19 88 GLN A N 1
ATOM 632 C CA . GLN A 1 88 ? 13.089 -9.996 8.323 1.00 81.19 88 GLN A CA 1
ATOM 633 C C . GLN A 1 88 ? 11.794 -10.729 8.703 1.00 81.19 88 GLN A C 1
ATOM 635 O O . GLN A 1 88 ? 10.739 -10.098 8.765 1.00 81.19 88 GLN A O 1
ATOM 640 N N . ALA A 1 89 ? 11.867 -12.011 9.078 1.00 76.06 89 ALA A N 1
ATOM 641 C CA . ALA A 1 89 ? 10.706 -12.756 9.572 1.00 76.06 89 ALA A CA 1
ATOM 642 C C . ALA A 1 89 ? 10.091 -12.128 10.843 1.00 76.06 89 ALA A C 1
ATOM 644 O O . ALA A 1 89 ? 8.871 -11.986 10.943 1.00 76.06 89 ALA A O 1
ATOM 645 N N . SER A 1 90 ? 10.923 -11.687 11.793 1.00 86.75 90 SER A N 1
ATOM 646 C CA . SER A 1 90 ? 10.462 -11.010 13.017 1.00 86.75 90 SER A CA 1
ATOM 647 C C . SER A 1 90 ? 9.812 -9.646 12.734 1.00 86.75 90 SER A C 1
ATOM 649 O O . SER A 1 90 ? 8.759 -9.313 13.294 1.00 86.75 90 SER A O 1
ATOM 651 N N . ALA A 1 91 ? 10.385 -8.872 11.806 1.00 86.00 91 ALA A N 1
ATOM 652 C CA . ALA A 1 91 ? 9.793 -7.617 11.351 1.00 86.00 91 ALA A CA 1
ATOM 653 C C . ALA A 1 91 ? 8.422 -7.849 10.692 1.00 86.00 91 ALA A C 1
ATOM 655 O O . ALA A 1 91 ? 7.455 -7.163 11.030 1.00 86.00 91 ALA A O 1
ATOM 656 N N . MET A 1 92 ? 8.300 -8.869 9.833 1.00 85.31 92 MET A N 1
ATOM 657 C CA . MET A 1 92 ? 7.017 -9.251 9.233 1.00 85.31 92 MET A CA 1
ATOM 658 C C . MET A 1 92 ? 5.973 -9.623 10.288 1.00 85.31 92 MET A C 1
ATOM 660 O O . MET A 1 92 ? 4.844 -9.138 10.216 1.00 85.31 92 MET A O 1
ATOM 664 N N . ALA A 1 93 ? 6.335 -10.445 11.279 1.00 81.94 93 ALA A N 1
ATOM 665 C CA . ALA A 1 93 ? 5.422 -10.834 12.353 1.00 81.94 93 ALA A CA 1
ATOM 666 C C . ALA A 1 93 ? 4.926 -9.612 13.148 1.00 81.94 93 ALA A C 1
ATOM 668 O O . ALA A 1 93 ? 3.735 -9.495 13.446 1.00 81.94 93 ALA A O 1
ATOM 669 N N . SER A 1 94 ? 5.822 -8.662 13.425 1.00 91.50 94 SER A N 1
ATOM 670 C CA . SER A 1 94 ? 5.490 -7.416 14.124 1.00 91.50 94 SER A CA 1
ATOM 671 C C . SER A 1 94 ? 4.525 -6.535 13.321 1.00 91.50 94 SER A C 1
ATOM 673 O O . SER A 1 94 ? 3.533 -6.049 13.872 1.00 91.50 94 SER A O 1
ATOM 675 N N . LEU A 1 95 ? 4.770 -6.374 12.014 1.00 88.81 95 LEU A N 1
ATOM 676 C CA . LEU A 1 95 ? 3.901 -5.618 11.103 1.00 88.81 95 LEU A CA 1
ATOM 677 C C . LEU A 1 95 ? 2.530 -6.284 10.932 1.00 88.81 95 LEU A C 1
ATOM 679 O O . LEU A 1 95 ? 1.505 -5.605 10.988 1.00 88.81 95 LEU A O 1
ATOM 683 N N . ALA A 1 96 ? 2.493 -7.610 10.789 1.00 81.94 96 ALA A N 1
ATOM 684 C CA . ALA A 1 96 ? 1.248 -8.370 10.721 1.00 81.94 96 ALA A CA 1
ATOM 685 C C . ALA A 1 96 ? 0.432 -8.224 12.016 1.00 81.94 96 ALA A C 1
ATOM 687 O O . ALA A 1 96 ? -0.773 -7.981 11.968 1.00 81.94 96 ALA A O 1
ATOM 688 N N . GLY A 1 97 ? 1.089 -8.286 13.179 1.00 87.94 97 GLY A N 1
ATOM 689 C CA . GLY A 1 97 ? 0.442 -8.039 14.467 1.00 87.94 97 GLY A CA 1
ATOM 690 C C . GLY A 1 97 ? -0.113 -6.617 14.589 1.00 87.94 97 GLY A C 1
ATOM 691 O O . GLY A 1 97 ? -1.220 -6.431 15.093 1.00 87.94 97 GLY A O 1
ATOM 692 N N . ALA A 1 98 ? 0.618 -5.608 14.105 1.00 88.81 98 ALA A N 1
ATOM 693 C CA . ALA A 1 98 ? 0.127 -4.230 14.061 1.00 88.81 98 ALA A CA 1
ATOM 694 C C . ALA A 1 98 ? -1.111 -4.097 13.163 1.00 88.81 98 ALA A C 1
ATOM 696 O O . ALA A 1 98 ? -2.094 -3.481 13.572 1.00 88.81 98 ALA A O 1
ATOM 697 N N . LEU A 1 99 ? -1.101 -4.740 11.993 1.00 86.25 99 LEU A N 1
ATOM 698 C CA . LEU A 1 99 ? -2.236 -4.755 11.073 1.00 86.25 99 LEU A CA 1
ATOM 699 C C . LEU A 1 99 ? -3.487 -5.369 11.714 1.00 86.25 99 LEU A C 1
ATOM 701 O O . LEU A 1 99 ? -4.568 -4.789 11.615 1.00 86.25 99 LEU A O 1
ATOM 705 N N . VAL A 1 100 ? -3.343 -6.504 12.406 1.00 86.00 100 VAL A N 1
ATOM 706 C CA . VAL A 1 100 ? -4.455 -7.150 13.122 1.00 86.00 100 VAL A CA 1
ATOM 707 C C . VAL A 1 100 ? -5.035 -6.222 14.188 1.00 86.00 100 VAL A C 1
ATOM 709 O O . VAL A 1 100 ? -6.252 -6.082 14.261 1.00 86.00 100 VAL A O 1
ATOM 712 N N . ARG A 1 101 ? -4.190 -5.540 14.972 1.00 89.06 101 ARG A N 1
ATOM 713 C CA . ARG A 1 101 ? -4.661 -4.600 16.003 1.00 89.06 101 ARG A CA 1
ATOM 714 C C . ARG A 1 101 ? -5.413 -3.411 15.411 1.00 89.06 101 ARG A C 1
ATOM 716 O O . ARG A 1 101 ? -6.460 -3.053 15.934 1.00 89.06 101 ARG A O 1
ATOM 723 N N . VAL A 1 102 ? -4.918 -2.833 14.314 1.00 85.50 102 VAL A N 1
ATOM 724 C CA . VAL A 1 102 ? -5.609 -1.738 13.606 1.00 85.50 102 VAL A CA 1
ATOM 725 C C . VAL A 1 102 ? -6.969 -2.209 13.095 1.00 85.50 102 VAL A C 1
ATOM 727 O O . VAL A 1 102 ? -7.969 -1.524 13.283 1.00 85.50 102 VAL A O 1
ATOM 730 N N . TYR A 1 103 ? -7.029 -3.404 12.505 1.00 84.12 103 TYR A N 1
ATOM 731 C CA . TYR A 1 103 ? -8.286 -3.983 12.040 1.00 84.12 103 TYR A CA 1
ATOM 732 C C . TYR A 1 103 ? -9.288 -4.180 13.181 1.00 84.12 103 TYR A C 1
ATOM 734 O O . TYR A 1 103 ? -10.432 -3.738 13.092 1.00 84.12 103 TYR A O 1
ATOM 742 N N . GLN A 1 104 ? -8.844 -4.809 14.270 1.00 87.62 104 GLN A N 1
ATOM 743 C CA . GLN A 1 104 ? -9.672 -5.048 15.448 1.00 87.62 104 GLN A CA 1
ATOM 744 C C . GLN A 1 104 ? -10.177 -3.741 16.061 1.00 87.62 104 GLN A C 1
ATOM 746 O O . GLN A 1 104 ? -11.358 -3.664 16.384 1.00 87.62 104 GLN A O 1
ATOM 751 N N . ALA A 1 105 ? -9.320 -2.721 16.176 1.00 85.25 105 ALA A N 1
ATOM 752 C CA . ALA A 1 105 ? -9.712 -1.405 16.670 1.00 85.25 105 ALA A CA 1
ATOM 753 C C . ALA A 1 105 ? -10.829 -0.801 15.810 1.00 85.25 105 ALA A C 1
ATOM 755 O O . ALA A 1 105 ? -11.864 -0.432 16.350 1.00 85.25 105 ALA A O 1
ATOM 756 N N . GLY A 1 106 ? -10.682 -0.810 14.481 1.00 84.31 106 GLY A N 1
ATOM 757 C CA . GLY A 1 106 ? -11.709 -0.282 13.581 1.00 84.31 106 GLY A CA 1
ATOM 758 C C . GLY A 1 106 ? -13.047 -1.009 13.676 1.00 84.31 106 GLY A C 1
ATOM 759 O O . GLY A 1 106 ? -14.093 -0.377 13.781 1.00 84.31 106 GLY A O 1
ATOM 760 N N . THR A 1 107 ? -13.025 -2.345 13.690 1.00 85.50 107 THR A N 1
ATOM 761 C CA . THR A 1 107 ? -14.254 -3.138 13.841 1.00 85.50 107 THR A CA 1
ATOM 762 C C . THR A 1 107 ? -14.908 -2.927 15.210 1.00 85.50 107 THR A C 1
ATOM 764 O O . THR A 1 107 ? -16.133 -2.934 15.316 1.00 85.50 107 THR A O 1
ATOM 767 N N . LEU A 1 108 ? -14.117 -2.771 16.275 1.00 88.19 108 LEU A N 1
ATOM 768 C CA . LEU A 1 108 ? -14.646 -2.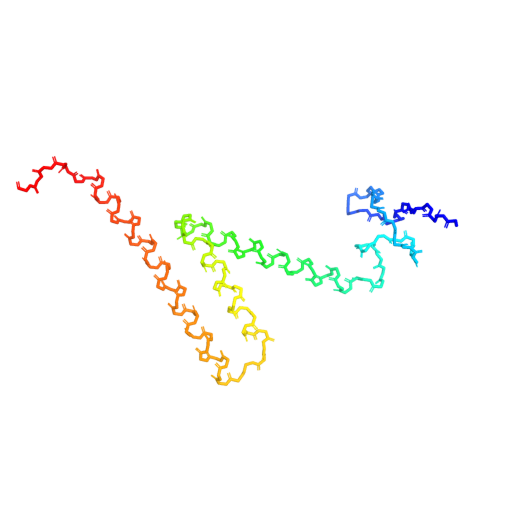496 17.610 1.00 88.19 108 LEU A CA 1
ATOM 769 C C . LEU A 1 108 ? -15.232 -1.086 17.702 1.00 88.19 108 LEU A C 1
ATOM 771 O O . LEU A 1 108 ? -16.330 -0.956 18.231 1.00 88.19 108 LEU A O 1
ATOM 775 N N . GLU A 1 109 ? -14.567 -0.069 17.152 1.00 86.56 109 GLU A N 1
ATOM 776 C CA . GLU A 1 109 ? -15.082 1.306 17.097 1.00 86.56 109 GLU A CA 1
ATOM 777 C C . GLU A 1 109 ? -16.428 1.378 16.366 1.00 86.56 109 GLU A C 1
ATOM 779 O O . GLU A 1 109 ? -17.372 1.961 16.894 1.00 86.56 109 GLU A O 1
ATOM 784 N N . GLU A 1 110 ? -16.569 0.724 15.207 1.00 85.62 110 GLU A N 1
ATOM 785 C CA . GLU A 1 110 ? -17.849 0.663 14.480 1.00 85.62 110 GLU A CA 1
ATOM 786 C C . GLU A 1 110 ? -18.957 0.012 15.317 1.00 85.62 110 GLU A C 1
ATOM 788 O O . GLU A 1 110 ? -20.087 0.502 15.357 1.00 85.62 110 GLU A O 1
ATOM 793 N N . ARG A 1 111 ? -18.638 -1.083 16.018 1.00 88.25 111 ARG A N 1
ATOM 794 C CA . ARG A 1 111 ? -19.600 -1.780 16.881 1.00 88.25 111 ARG A CA 1
ATOM 795 C C . ARG A 1 111 ? -19.993 -0.950 18.099 1.00 88.25 111 ARG A C 1
ATOM 797 O O . ARG A 1 111 ? -21.165 -0.949 18.458 1.00 88.25 111 ARG A O 1
ATOM 804 N N . VAL A 1 112 ? -19.039 -0.269 18.732 1.00 90.00 112 VAL A N 1
ATOM 805 C CA . VAL A 1 112 ? -19.301 0.619 19.874 1.00 90.00 112 VAL A CA 1
ATOM 806 C C . VAL A 1 112 ? -20.172 1.788 19.431 1.00 90.00 112 VAL A C 1
ATOM 808 O O . VAL A 1 112 ? -21.207 2.014 20.044 1.00 90.00 112 VAL A O 1
ATOM 811 N N . ALA A 1 113 ? -19.838 2.446 18.319 1.00 86.81 113 ALA A N 1
ATOM 812 C CA . ALA A 1 113 ? -20.630 3.553 17.790 1.00 86.81 113 ALA A CA 1
ATOM 813 C C . ALA A 1 113 ? -22.075 3.137 17.457 1.00 86.81 113 ALA A C 1
ATOM 815 O O . ALA A 1 113 ? -23.009 3.893 17.720 1.00 86.81 113 ALA A O 1
ATOM 816 N N . ALA A 1 114 ? -22.277 1.929 16.914 1.00 88.25 114 ALA A N 1
ATOM 817 C CA . ALA A 1 114 ? -23.615 1.390 16.669 1.00 88.25 114 ALA A CA 1
ATOM 818 C C . ALA A 1 114 ? -24.403 1.180 17.975 1.00 88.25 114 ALA A C 1
ATOM 820 O O . ALA A 1 114 ? -25.552 1.600 18.069 1.00 88.25 114 ALA A O 1
ATOM 821 N N . LEU A 1 115 ? -23.772 0.595 19.001 1.00 90.8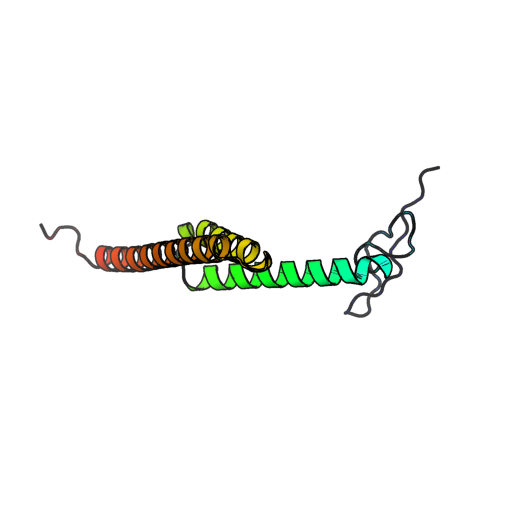8 115 LEU A N 1
ATOM 822 C CA . LEU A 1 115 ? -24.402 0.390 20.310 1.00 90.88 115 LEU A CA 1
ATOM 823 C C . LEU A 1 115 ? -24.711 1.716 21.021 1.00 90.88 115 LEU A C 1
ATOM 825 O O . LEU A 1 115 ? -25.776 1.862 21.612 1.00 90.88 115 LEU A O 1
ATOM 829 N N . GLU A 1 116 ? -23.806 2.692 20.956 1.00 90.94 116 GLU A N 1
ATOM 830 C CA . GLU A 1 116 ? -24.001 4.024 21.540 1.00 90.94 116 GLU A CA 1
ATOM 831 C C . GLU A 1 116 ? -25.126 4.804 20.847 1.00 90.94 116 GLU A C 1
ATOM 833 O O . GLU A 1 116 ? -25.842 5.556 21.506 1.00 90.94 116 GLU A O 1
ATOM 838 N N . ALA A 1 117 ? -25.327 4.608 19.539 1.00 89.25 117 ALA A N 1
ATOM 839 C CA . ALA A 1 117 ? -26.435 5.215 18.801 1.00 89.25 117 ALA A CA 1
ATOM 840 C C . ALA A 1 117 ? -27.807 4.633 19.190 1.00 89.25 117 ALA A C 1
ATOM 842 O O . ALA A 1 117 ? -28.817 5.333 19.100 1.00 89.25 117 ALA A O 1
ATOM 843 N N . GLU A 1 118 ? -27.846 3.370 19.622 1.00 87.75 118 GLU A N 1
ATOM 844 C CA . GLU A 1 118 ? -29.057 2.686 20.090 1.00 87.75 118 GLU A CA 1
ATOM 845 C C . GLU A 1 118 ? -29.378 2.982 21.563 1.00 87.75 118 GLU A C 1
ATOM 847 O O . GLU A 1 118 ? -30.517 2.793 21.999 1.00 87.75 118 GLU A O 1
ATOM 852 N N . GLN A 1 119 ? -28.407 3.468 22.344 1.00 83.94 119 GLN A N 1
ATOM 853 C CA . GLN A 1 119 ? -28.649 3.823 23.738 1.00 83.94 119 GLN A CA 1
ATOM 854 C C . GLN A 1 119 ? -29.430 5.143 23.853 1.00 83.94 119 GLN A C 1
ATOM 856 O O . GLN A 1 119 ? -29.022 6.172 23.304 1.00 83.94 119 GLN A O 1
ATOM 861 N N . PRO A 1 120 ? -30.545 5.169 24.607 1.00 70.50 120 PRO A N 1
ATOM 862 C CA . PRO A 1 120 ? -31.261 6.407 24.863 1.00 70.50 120 PRO A CA 1
ATOM 863 C C . PRO A 1 120 ? -30.376 7.351 25.683 1.00 70.50 120 PRO A C 1
ATOM 865 O O . PRO A 1 120 ? -29.881 6.998 26.755 1.00 70.50 120 PRO A O 1
ATOM 868 N N . LYS A 1 121 ? -30.198 8.584 25.195 1.00 60.38 121 LYS A N 1
ATOM 869 C CA . LYS A 1 121 ? -29.514 9.645 25.945 1.00 60.38 121 LYS A CA 1
ATOM 870 C C . LYS A 1 121 ? -30.266 9.902 27.255 1.00 60.38 121 LYS A C 1
ATOM 872 O O . LYS A 1 121 ? -31.333 10.508 27.228 1.00 60.38 121 LYS A O 1
ATOM 877 N N . GLY A 1 122 ? -29.702 9.461 28.382 1.00 59.81 122 GLY A N 1
ATOM 878 C CA . GLY A 1 122 ? -30.212 9.770 29.724 1.00 59.81 122 GLY A CA 1
ATOM 879 C C . GLY A 1 122 ? -30.408 8.593 30.682 1.00 59.81 122 GLY A C 1
ATOM 880 O O . GLY A 1 122 ? -30.970 8.810 31.748 1.00 59.81 122 GLY A O 1
ATOM 881 N N . ALA A 1 123 ? -29.969 7.373 30.359 1.00 57.59 123 ALA A N 1
ATOM 882 C CA . ALA A 1 123 ? -29.924 6.288 31.343 1.00 57.59 123 ALA A CA 1
ATOM 883 C C . ALA A 1 123 ? -28.684 6.427 32.253 1.00 57.59 123 ALA A C 1
ATOM 885 O O . ALA A 1 123 ? -27.697 5.715 32.081 1.00 57.59 123 ALA A O 1
ATOM 886 N N . ALA A 1 124 ? -28.724 7.384 33.179 1.00 55.44 124 ALA A N 1
ATOM 887 C CA . ALA A 1 124 ? -27.813 7.491 34.317 1.00 55.44 124 ALA A CA 1
ATOM 888 C C . ALA A 1 124 ? -28.610 7.895 35.559 1.00 55.44 124 ALA A C 1
ATOM 890 O O . ALA A 1 124 ? -29.458 8.807 35.427 1.00 55.44 124 ALA A O 1
#